Protein AF-X1QY54-F1 (afdb_monomer_lite)

Radius of gyration: 15.7 Å; chains: 1; bounding box: 37×23×39 Å

Structure (mmCIF, N/CA/C/O backbone):
data_AF-X1QY54-F1
#
_entry.id   AF-X1QY54-F1
#
loop_
_atom_site.group_PDB
_atom_site.id
_atom_site.type_symbol
_atom_site.label_atom_id
_atom_site.label_alt_id
_atom_site.label_comp_id
_atom_site.label_asym_id
_atom_site.label_entity_id
_atom_site.label_se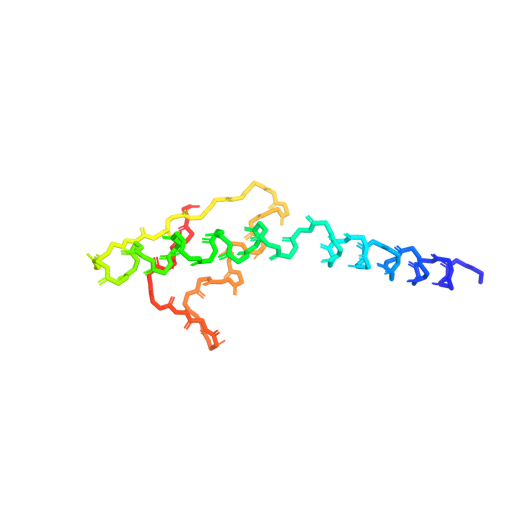q_id
_atom_site.pdbx_PDB_ins_code
_atom_site.Cartn_x
_atom_site.Cartn_y
_atom_site.Cartn_z
_atom_site.occupancy
_atom_site.B_iso_or_equiv
_atom_site.auth_seq_id
_atom_site.auth_comp_id
_atom_site.auth_asym_id
_atom_site.auth_atom_id
_atom_site.pdbx_PDB_model_num
ATOM 1 N N . MET A 1 1 ? 19.941 -1.022 -23.195 1.00 64.50 1 MET A N 1
ATOM 2 C CA . MET A 1 1 ? 20.077 0.400 -22.801 1.00 64.50 1 MET A CA 1
ATOM 3 C C . MET A 1 1 ? 18.788 0.988 -22.222 1.00 64.50 1 MET A C 1
ATOM 5 O O . MET A 1 1 ? 18.867 1.646 -21.197 1.00 64.50 1 MET A O 1
ATOM 9 N N . SER A 1 2 ? 17.605 0.795 -22.824 1.00 88.19 2 SER A N 1
ATOM 10 C CA . SER A 1 2 ? 16.348 1.346 -22.273 1.00 88.19 2 SER A CA 1
ATOM 11 C C . SER A 1 2 ? 15.818 0.597 -21.041 1.00 88.19 2 SER A C 1
ATOM 13 O O . SER A 1 2 ? 15.231 1.224 -20.164 1.00 88.19 2 SER A O 1
ATOM 15 N N . CYS A 1 3 ? 16.041 -0.719 -20.952 1.00 96.19 3 CYS A N 1
ATOM 16 C CA . CYS A 1 3 ? 15.601 -1.544 -19.822 1.0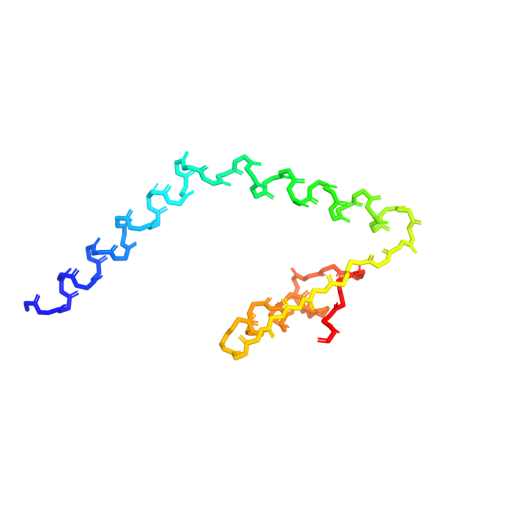0 96.19 3 CYS A CA 1
ATOM 17 C C . CYS A 1 3 ? 16.347 -1.184 -18.530 1.00 96.19 3 CYS A C 1
ATOM 19 O O . CYS A 1 3 ? 1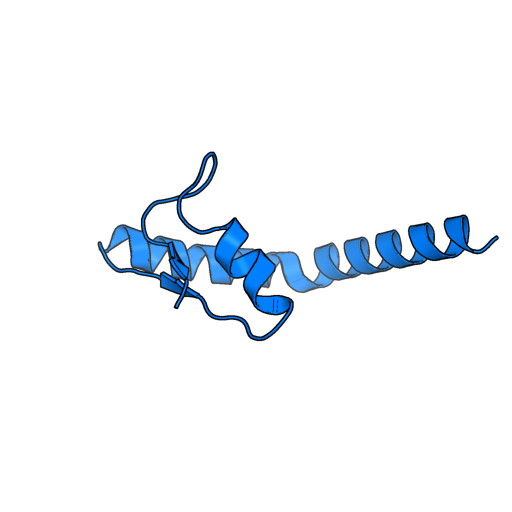5.728 -0.950 -17.495 1.00 96.19 3 CYS A O 1
ATOM 21 N N . GLU A 1 4 ? 17.672 -1.065 -18.605 1.00 96.69 4 GLU A N 1
ATOM 22 C CA . GLU A 1 4 ? 18.525 -0.764 -17.456 1.00 96.69 4 GLU A CA 1
ATOM 23 C C . GLU A 1 4 ? 18.191 0.619 -16.882 1.00 96.69 4 GLU A C 1
ATOM 25 O O . GLU A 1 4 ? 17.976 0.754 -15.680 1.00 96.69 4 GLU A O 1
ATOM 30 N N . VAL A 1 5 ? 18.025 1.621 -17.755 1.00 97.50 5 VAL A N 1
ATOM 31 C CA . VAL A 1 5 ? 17.611 2.980 -17.364 1.00 97.50 5 VAL A CA 1
ATOM 32 C C . VAL A 1 5 ? 16.204 2.992 -16.758 1.00 97.50 5 VAL A C 1
ATOM 34 O O . VAL A 1 5 ? 15.944 3.729 -15.807 1.00 97.50 5 VAL A O 1
ATOM 37 N N . TYR A 1 6 ? 15.272 2.196 -17.290 1.00 97.38 6 TYR A N 1
ATOM 38 C CA . TYR A 1 6 ? 13.916 2.098 -16.746 1.00 97.38 6 TYR A CA 1
ATOM 39 C C . TYR A 1 6 ? 13.918 1.529 -15.321 1.00 97.38 6 TYR A C 1
ATOM 41 O O . TYR A 1 6 ? 13.319 2.121 -14.419 1.00 97.38 6 TYR A O 1
ATOM 49 N N . LEU A 1 7 ? 14.637 0.425 -15.102 1.00 97.94 7 LEU A N 1
ATOM 50 C CA . LEU A 1 7 ? 14.754 -0.209 -13.789 1.00 97.94 7 LEU A CA 1
ATOM 51 C C . LEU A 1 7 ? 15.462 0.699 -12.778 1.00 97.94 7 LEU A C 1
ATOM 53 O O . LEU A 1 7 ? 14.986 0.833 -11.651 1.00 97.94 7 LEU A O 1
ATOM 57 N N . GLU A 1 8 ? 16.536 1.379 -13.185 1.00 97.94 8 GLU A N 1
ATOM 58 C CA . GLU A 1 8 ? 17.239 2.349 -12.339 1.00 97.94 8 GLU A CA 1
ATOM 59 C C . GLU A 1 8 ? 16.300 3.478 -11.882 1.00 97.94 8 GLU A C 1
ATOM 61 O O . GLU A 1 8 ? 16.235 3.812 -10.696 1.00 97.94 8 GLU A O 1
ATOM 66 N N . LYS A 1 9 ? 15.502 4.037 -12.803 1.00 97.88 9 LYS A N 1
ATOM 67 C CA . LYS A 1 9 ? 14.539 5.097 -12.473 1.00 97.88 9 LYS A CA 1
ATOM 68 C C . LYS A 1 9 ? 13.467 4.630 -11.493 1.00 97.88 9 LYS A C 1
ATOM 70 O O . LYS A 1 9 ? 13.157 5.371 -10.560 1.00 97.88 9 LYS A O 1
ATOM 75 N N . ILE A 1 10 ? 12.927 3.423 -11.664 1.00 97.88 10 ILE A N 1
ATOM 76 C CA . ILE A 1 10 ? 11.957 2.858 -10.714 1.00 97.88 10 ILE A CA 1
ATOM 77 C C . ILE A 1 10 ? 12.588 2.708 -9.330 1.00 97.88 10 ILE A C 1
ATOM 79 O O . ILE A 1 10 ? 11.999 3.142 -8.343 1.00 97.88 10 ILE A O 1
ATOM 83 N N . GLN A 1 11 ? 13.794 2.146 -9.242 1.00 98.12 11 GLN A N 1
ATOM 84 C CA . GLN A 1 11 ? 14.482 1.966 -7.962 1.00 98.12 11 GLN A CA 1
ATOM 85 C C . GLN A 1 11 ? 14.728 3.300 -7.249 1.00 98.12 11 GLN A C 1
ATOM 87 O O . GLN A 1 11 ? 14.536 3.395 -6.036 1.00 98.12 11 GLN A O 1
ATOM 92 N N . ASN A 1 12 ? 15.101 4.344 -7.989 1.00 98.19 12 ASN A N 1
ATOM 93 C CA . ASN A 1 12 ? 15.293 5.679 -7.426 1.00 98.19 12 ASN A CA 1
ATOM 94 C C . ASN A 1 12 ? 13.977 6.286 -6.911 1.00 98.19 12 ASN A C 1
ATOM 96 O O . ASN A 1 12 ? 13.964 6.883 -5.834 1.00 98.19 12 ASN A O 1
ATOM 100 N N . LEU A 1 13 ? 12.863 6.090 -7.625 1.00 98.06 13 LEU A N 1
ATOM 101 C CA . LEU A 1 13 ? 11.537 6.513 -7.159 1.00 98.06 13 LEU A CA 1
ATOM 102 C C . LEU A 1 13 ? 11.114 5.775 -5.885 1.00 98.06 13 LEU A C 1
ATOM 104 O O . LEU A 1 13 ? 10.619 6.412 -4.958 1.00 98.06 13 LEU A O 1
ATOM 108 N N . LEU A 1 14 ? 11.351 4.462 -5.808 1.00 97.50 14 LEU A N 1
ATOM 109 C CA . LEU A 1 14 ? 11.040 3.665 -4.618 1.00 97.50 14 LEU A CA 1
ATOM 110 C C . LEU A 1 14 ? 11.843 4.130 -3.397 1.00 97.50 14 LEU A C 1
ATOM 112 O O . LEU A 1 14 ? 11.259 4.335 -2.337 1.00 97.50 14 LEU A O 1
ATOM 116 N N . LYS A 1 15 ? 13.149 4.387 -3.556 1.00 98.06 15 LYS A N 1
ATOM 117 C CA . LYS A 1 15 ? 13.995 4.940 -2.481 1.00 98.06 15 LYS A CA 1
ATOM 118 C C . LYS A 1 15 ? 13.500 6.305 -2.006 1.00 98.06 15 LYS A C 1
ATOM 120 O O . LYS A 1 15 ? 13.467 6.569 -0.808 1.00 98.06 15 LYS A O 1
ATOM 125 N N . LYS A 1 16 ? 13.102 7.177 -2.938 1.00 97.94 16 LYS A N 1
ATOM 126 C CA . LYS A 1 16 ? 12.544 8.492 -2.601 1.00 97.94 16 LYS A CA 1
ATOM 127 C C . LYS A 1 16 ? 11.245 8.354 -1.804 1.00 97.94 16 LYS A C 1
ATOM 129 O O . LYS A 1 16 ? 11.095 8.997 -0.771 1.00 97.94 16 LYS A O 1
ATOM 134 N N . LEU A 1 17 ? 10.341 7.484 -2.253 1.00 97.44 17 LEU A N 1
ATOM 135 C CA . LEU A 1 17 ? 9.079 7.211 -1.567 1.00 97.44 17 LEU A CA 1
ATOM 136 C C . LEU A 1 17 ? 9.314 6.664 -0.154 1.00 97.44 17 LEU A C 1
ATOM 138 O O . LEU A 1 17 ? 8.678 7.133 0.786 1.00 97.44 17 LEU A O 1
ATOM 142 N N . GLU A 1 18 ? 10.246 5.726 0.015 1.00 96.19 18 GLU A N 1
ATOM 143 C CA . GLU A 1 18 ? 10.600 5.184 1.330 1.00 96.19 18 GLU A CA 1
ATOM 144 C C . GLU A 1 18 ? 11.128 6.270 2.278 1.00 96.19 18 GLU A C 1
ATOM 146 O O . GLU A 1 18 ? 10.699 6.342 3.429 1.00 96.19 18 GLU A O 1
ATOM 151 N N . ASN A 1 19 ? 12.011 7.144 1.793 1.00 96.81 19 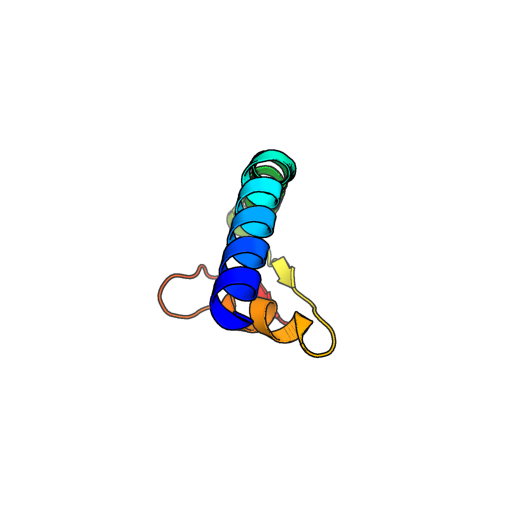ASN A N 1
ATOM 152 C CA . ASN A 1 19 ? 12.612 8.193 2.615 1.00 96.81 19 ASN A CA 1
ATOM 153 C C . ASN A 1 19 ? 11.623 9.310 2.979 1.00 96.81 19 ASN A C 1
ATOM 155 O O . ASN A 1 19 ? 11.699 9.856 4.076 1.00 96.81 19 ASN A O 1
ATOM 159 N N . GLU A 1 20 ? 10.711 9.664 2.072 1.00 97.69 20 GLU A N 1
ATOM 160 C CA . GLU A 1 20 ? 9.858 10.849 2.226 1.00 97.69 20 GLU A CA 1
ATOM 161 C C . GLU A 1 20 ? 8.443 10.538 2.731 1.00 97.69 20 GLU A C 1
ATOM 163 O O . GLU A 1 20 ? 7.830 11.390 3.368 1.00 97.69 20 GLU A O 1
ATOM 168 N N . GLN A 1 21 ? 7.889 9.354 2.444 1.00 97.75 21 GLN A N 1
ATOM 169 C CA . GLN A 1 21 ? 6.461 9.067 2.661 1.00 97.75 21 GLN A CA 1
ATOM 170 C C . GLN A 1 21 ? 6.180 8.012 3.733 1.00 97.75 21 GLN A C 1
ATOM 172 O O . GLN A 1 21 ? 5.019 7.788 4.072 1.00 97.75 21 GLN A O 1
ATOM 177 N N . LYS A 1 22 ? 7.207 7.374 4.306 1.00 96.44 22 LYS A N 1
ATOM 178 C CA . LYS A 1 22 ? 7.036 6.292 5.291 1.00 96.44 22 LYS A CA 1
ATOM 179 C C . LYS A 1 22 ? 6.163 6.683 6.483 1.00 96.44 22 LYS A C 1
ATOM 181 O O . LYS A 1 22 ? 5.264 5.927 6.845 1.00 96.44 22 LYS A O 1
ATOM 186 N N . GLU A 1 23 ? 6.408 7.843 7.085 1.00 97.69 23 GLU A N 1
ATOM 187 C CA . GLU A 1 23 ? 5.626 8.280 8.247 1.00 97.69 23 GLU A CA 1
ATOM 188 C C . GLU A 1 23 ? 4.214 8.736 7.852 1.00 97.69 23 GLU A C 1
ATOM 190 O O . GLU A 1 23 ? 3.259 8.364 8.528 1.00 97.69 23 GLU A O 1
ATOM 195 N N . ASN A 1 24 ? 4.045 9.390 6.696 1.00 97.94 24 ASN A N 1
ATOM 196 C CA . ASN A 1 24 ? 2.723 9.759 6.170 1.00 97.94 24 ASN A CA 1
ATOM 197 C C . ASN A 1 24 ? 1.841 8.523 5.921 1.00 97.94 24 ASN A C 1
ATOM 199 O O . ASN A 1 24 ? 0.658 8.513 6.261 1.00 97.94 24 ASN A O 1
ATOM 203 N N . ILE A 1 25 ? 2.418 7.452 5.359 1.00 96.56 25 ILE A N 1
ATOM 204 C CA . ILE A 1 25 ? 1.712 6.182 5.127 1.00 96.56 25 ILE A CA 1
ATOM 205 C C . ILE A 1 25 ? 1.278 5.557 6.457 1.00 96.56 25 ILE A C 1
ATOM 207 O O . ILE A 1 25 ? 0.143 5.094 6.576 1.00 96.56 25 ILE A O 1
ATOM 211 N N . LYS A 1 26 ? 2.149 5.558 7.475 1.00 97.12 26 LYS A N 1
ATOM 212 C CA . LYS A 1 26 ? 1.801 5.053 8.812 1.00 97.12 26 LYS A CA 1
ATOM 213 C C . LYS A 1 26 ? 0.700 5.877 9.471 1.00 97.12 26 LYS A C 1
ATOM 215 O O . LYS A 1 26 ? -0.189 5.301 10.093 1.00 97.12 26 LYS A O 1
ATOM 220 N N . GLU A 1 27 ? 0.747 7.198 9.344 1.00 98.06 27 GLU A N 1
ATOM 221 C CA . GLU A 1 27 ? -0.271 8.085 9.902 1.00 98.06 27 GLU A CA 1
ATOM 222 C C . GLU A 1 27 ? -1.632 7.850 9.240 1.00 98.06 27 GLU A C 1
ATOM 224 O O . GLU A 1 27 ? -2.625 7.632 9.937 1.00 98.06 27 GLU A O 1
ATOM 229 N N . ALA A 1 28 ? -1.672 7.760 7.907 1.00 96.00 28 ALA A N 1
ATOM 230 C CA . ALA A 1 28 ? -2.882 7.398 7.175 1.00 96.00 28 ALA A CA 1
ATOM 231 C C . ALA A 1 28 ? -3.415 6.019 7.605 1.00 96.00 28 ALA A C 1
ATOM 233 O O . ALA A 1 28 ? -4.610 5.870 7.869 1.00 96.00 28 ALA A O 1
ATOM 234 N N . ALA A 1 29 ? -2.536 5.021 7.746 1.00 94.81 29 ALA A N 1
ATOM 235 C CA . ALA A 1 29 ? -2.908 3.690 8.221 1.00 94.81 29 ALA A CA 1
ATOM 236 C C . ALA A 1 29 ? -3.511 3.721 9.632 1.00 94.81 29 ALA A C 1
ATOM 238 O O . ALA A 1 29 ? -4.511 3.046 9.885 1.00 94.81 29 ALA A O 1
ATOM 239 N N . LYS A 1 30 ? -2.958 4.539 10.535 1.00 97.75 30 LYS A N 1
ATOM 240 C CA . LYS A 1 30 ? -3.489 4.725 11.888 1.00 97.75 30 LYS A CA 1
ATOM 241 C C . LYS A 1 30 ? -4.893 5.327 11.865 1.00 97.75 30 LYS A C 1
ATOM 243 O O . LYS A 1 30 ? -5.778 4.798 12.527 1.00 97.75 30 LYS A O 1
ATOM 248 N N . ILE A 1 31 ? -5.125 6.368 11.065 1.00 97.25 31 ILE A N 1
ATOM 249 C CA . ILE A 1 31 ? -6.451 6.994 10.927 1.00 97.25 31 ILE A CA 1
ATOM 250 C C . ILE A 1 31 ? -7.482 5.979 10.413 1.00 97.25 31 ILE A C 1
ATOM 252 O O . ILE A 1 31 ? -8.596 5.899 10.938 1.00 97.25 31 ILE A O 1
ATOM 256 N N . MET A 1 32 ? -7.109 5.169 9.418 1.00 95.19 32 MET A N 1
ATOM 257 C CA . MET A 1 32 ? -7.977 4.115 8.885 1.00 95.19 32 MET A CA 1
ATOM 258 C C . MET A 1 32 ? -8.293 3.051 9.944 1.00 95.19 32 MET A C 1
ATOM 260 O O . MET A 1 32 ? -9.460 2.720 10.154 1.00 95.19 32 MET A O 1
ATOM 264 N N . ALA A 1 33 ? -7.279 2.564 10.662 1.00 95.31 33 ALA A N 1
ATOM 265 C CA . ALA A 1 33 ? -7.447 1.587 11.735 1.00 95.31 33 ALA A CA 1
ATOM 266 C C . ALA A 1 33 ? -8.308 2.127 12.894 1.00 95.31 33 ALA A C 1
ATOM 268 O O . ALA A 1 33 ? -9.187 1.427 13.402 1.00 95.31 33 ALA A O 1
ATOM 269 N N . ASP A 1 34 ? -8.125 3.393 13.273 1.00 97.25 34 ASP A N 1
ATOM 270 C CA . ASP A 1 34 ? -8.914 4.063 14.310 1.00 97.25 34 ASP A CA 1
ATOM 271 C C . ASP A 1 34 ? -10.389 4.220 13.901 1.00 97.25 34 ASP A C 1
ATOM 273 O O . ASP A 1 34 ? -11.274 4.187 14.759 1.00 97.25 34 ASP A O 1
ATOM 277 N N . SER A 1 35 ? -10.682 4.381 12.606 1.00 96.56 35 SER A N 1
ATOM 278 C CA . SER A 1 35 ? -12.057 4.386 12.086 1.00 96.56 35 SER A CA 1
ATOM 279 C C . SER A 1 35 ? -12.681 2.989 12.159 1.00 96.56 35 SER A C 1
ATOM 281 O O . SER A 1 35 ? -13.753 2.811 12.744 1.00 96.56 35 SER A O 1
ATOM 283 N N . ILE A 1 36 ? -11.969 1.984 11.640 1.00 94.94 36 ILE A N 1
ATOM 284 C CA . ILE A 1 36 ? -12.442 0.595 11.566 1.00 94.94 36 ILE A CA 1
ATOM 285 C C . ILE A 1 36 ? -12.664 0.007 12.963 1.00 94.94 36 ILE A C 1
ATOM 287 O O . ILE A 1 36 ? -13.697 -0.612 13.213 1.00 94.94 36 ILE A O 1
ATOM 291 N N . SER A 1 37 ? -11.760 0.264 13.912 1.00 95.56 37 SER A N 1
ATOM 292 C CA . SER A 1 37 ? -11.901 -0.191 15.306 1.00 95.56 37 SER A CA 1
ATOM 293 C C . SER A 1 37 ? -13.136 0.376 16.017 1.00 95.56 37 SER A C 1
ATOM 295 O O . SER A 1 37 ? -13.627 -0.223 16.970 1.00 95.56 37 SER A O 1
ATOM 297 N N . LYS A 1 38 ? -13.684 1.496 15.530 1.00 97.25 38 LYS A N 1
ATOM 298 C CA . LYS A 1 38 ? -14.932 2.107 16.017 1.00 97.25 38 LYS A CA 1
ATOM 299 C C . LYS A 1 38 ? -16.172 1.617 15.258 1.00 97.25 38 LYS A C 1
ATOM 301 O O . LYS A 1 38 ? -17.228 2.237 15.372 1.00 97.25 38 LYS A O 1
ATOM 306 N N . GLY A 1 39 ? -16.052 0.546 14.470 1.00 95.00 39 GLY A N 1
ATOM 307 C CA . GLY A 1 39 ? -17.144 -0.029 13.679 1.00 95.00 39 GLY A CA 1
ATOM 308 C C . GLY A 1 39 ? -17.564 0.831 12.484 1.00 95.00 39 GLY A C 1
ATOM 309 O O . GLY A 1 39 ? -18.703 0.729 12.032 1.00 95.00 39 GLY A O 1
ATOM 310 N N . ARG A 1 40 ? -16.683 1.714 11.999 1.00 95.50 40 ARG A N 1
ATOM 311 C CA . ARG A 1 40 ? -16.945 2.605 10.858 1.00 95.50 40 ARG A CA 1
ATOM 312 C C . ARG A 1 40 ? -16.2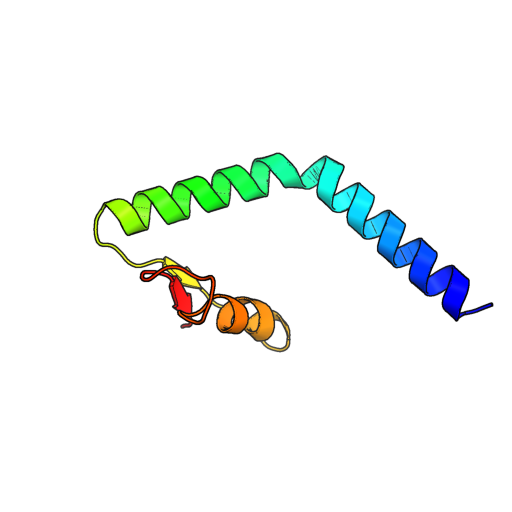09 2.126 9.613 1.00 95.50 40 ARG A C 1
ATOM 314 O O . ARG A 1 40 ? -15.203 1.428 9.701 1.00 95.50 40 ARG A O 1
ATOM 321 N N . PHE A 1 41 ? -16.691 2.558 8.453 1.00 93.94 41 PHE A N 1
ATOM 322 C CA . PHE A 1 41 ? -16.025 2.309 7.178 1.00 93.94 41 PHE A CA 1
ATOM 323 C C . PHE A 1 41 ? -14.984 3.382 6.852 1.00 93.94 41 PHE A C 1
ATOM 325 O O . PHE A 1 41 ? -15.044 4.519 7.326 1.00 93.94 41 PHE A O 1
ATOM 332 N N . VAL A 1 42 ? -14.043 3.002 5.998 1.00 94.69 42 VAL A N 1
ATOM 333 C CA . VAL A 1 42 ? -13.134 3.883 5.274 1.00 94.69 42 VAL A CA 1
ATOM 334 C C . VAL A 1 42 ? -13.499 3.761 3.801 1.00 94.69 42 VAL A C 1
ATOM 336 O O . VAL A 1 42 ? -13.337 2.697 3.202 1.00 94.69 42 VAL A O 1
ATOM 339 N N . PHE A 1 43 ? -14.011 4.850 3.237 1.00 94.06 43 PHE A N 1
ATOM 340 C CA . PHE A 1 43 ? -14.340 4.921 1.819 1.00 94.06 43 PHE A CA 1
ATOM 341 C C . PHE A 1 43 ? -13.129 5.379 1.016 1.00 94.06 43 PHE A C 1
ATOM 343 O O . PHE A 1 43 ? -12.417 6.296 1.431 1.00 94.06 43 PHE A O 1
ATOM 350 N N . ILE A 1 44 ? -12.891 4.728 -0.117 1.00 92.25 44 ILE A N 1
ATOM 351 C CA . ILE A 1 44 ? -11.694 4.925 -0.933 1.00 92.25 44 ILE A CA 1
ATOM 352 C C . ILE A 1 44 ? -12.130 5.152 -2.372 1.00 92.25 44 ILE A C 1
ATOM 354 O O . ILE A 1 44 ? -12.945 4.410 -2.911 1.00 92.25 44 ILE A O 1
ATOM 358 N N . PHE A 1 45 ? -11.581 6.188 -2.992 1.00 93.94 45 PHE A N 1
ATOM 359 C CA . PHE A 1 45 ? -11.967 6.611 -4.327 1.00 93.94 45 PHE A CA 1
ATOM 360 C C . PHE A 1 45 ? -10.731 6.880 -5.179 1.00 93.94 45 PHE A C 1
ATOM 362 O O . PHE A 1 45 ? -9.752 7.463 -4.711 1.00 93.94 45 PHE A O 1
ATOM 369 N N . GLY A 1 46 ? -10.812 6.517 -6.455 1.00 93.19 46 GLY A N 1
ATOM 370 C CA . GLY A 1 46 ? -9.796 6.824 -7.448 1.00 93.19 46 GLY A CA 1
ATOM 371 C C . GLY A 1 46 ? -10.416 6.930 -8.834 1.00 93.19 46 GLY A C 1
ATOM 372 O O . GLY A 1 46 ? -11.297 6.156 -9.187 1.00 93.19 46 GLY A O 1
ATOM 373 N N . SER A 1 47 ? -9.948 7.884 -9.637 1.00 95.12 47 SER A N 1
ATOM 374 C CA . SER A 1 47 ? -10.402 8.063 -11.022 1.00 95.12 47 SER A CA 1
ATOM 375 C C . SER A 1 47 ? -9.403 7.463 -12.014 1.00 95.12 47 SER A C 1
ATOM 377 O O . SER A 1 47 ? -8.189 7.525 -11.805 1.00 95.12 47 SER A O 1
ATOM 379 N N . GLY A 1 48 ? -9.902 6.878 -13.106 1.00 94.75 48 GLY A N 1
ATOM 380 C CA . GLY A 1 48 ? -9.068 6.242 -14.128 1.00 94.75 48 GLY A CA 1
ATOM 381 C C . GLY A 1 48 ? -8.184 5.141 -13.536 1.00 94.75 48 GLY A C 1
ATOM 382 O O . GLY A 1 48 ? -8.661 4.295 -12.791 1.00 94.75 48 GLY A O 1
ATOM 383 N N . HIS A 1 49 ? -6.879 5.168 -13.818 1.00 95.62 49 HIS A N 1
ATOM 384 C CA . HIS A 1 49 ? -5.937 4.165 -13.297 1.00 95.62 49 HIS A CA 1
ATOM 385 C C . HIS A 1 49 ? -5.769 4.209 -11.769 1.00 95.62 49 HIS A C 1
ATOM 387 O O . HIS A 1 49 ? -5.325 3.227 -11.178 1.00 95.62 49 HIS A O 1
ATOM 393 N N . SER A 1 50 ? -6.159 5.300 -11.105 1.00 92.69 50 SER A N 1
ATOM 394 C CA . SER A 1 50 ? -6.107 5.391 -9.643 1.00 92.69 50 SER A CA 1
ATOM 395 C C . SER A 1 50 ? -7.186 4.554 -8.947 1.00 92.69 50 SER A C 1
ATOM 397 O O . SER A 1 50 ? -7.100 4.372 -7.735 1.00 92.69 50 SER A O 1
ATOM 399 N N . ILE A 1 51 ? -8.168 4.001 -9.675 1.00 94.25 51 ILE A N 1
ATOM 400 C CA . ILE A 1 51 ? -9.124 3.042 -9.098 1.00 94.25 51 ILE A CA 1
ATOM 401 C C . ILE A 1 51 ? -8.464 1.693 -8.777 1.00 94.25 51 ILE A C 1
ATOM 403 O O . ILE A 1 51 ? -8.903 1.006 -7.862 1.00 94.25 51 ILE A O 1
ATOM 407 N N . ILE A 1 52 ? -7.384 1.329 -9.480 1.00 93.06 52 ILE A N 1
ATOM 408 C CA . ILE A 1 52 ? -6.685 0.043 -9.321 1.00 93.06 52 ILE A CA 1
ATOM 409 C C . ILE A 1 52 ? -6.274 -0.197 -7.859 1.00 93.06 52 ILE A C 1
ATOM 411 O O . ILE A 1 52 ? -6.739 -1.178 -7.282 1.00 93.06 52 ILE A O 1
ATOM 415 N N . PRO A 1 53 ? -5.507 0.698 -7.198 1.00 90.50 53 PRO A N 1
ATOM 416 C CA . PRO A 1 53 ? -5.161 0.503 -5.792 1.00 90.50 53 PRO A CA 1
ATOM 417 C C . PRO A 1 53 ? -6.378 0.516 -4.854 1.00 90.50 53 PRO A C 1
ATOM 419 O O . PRO A 1 53 ? -6.316 -0.102 -3.798 1.00 90.50 53 PRO A O 1
ATOM 422 N N . CYS A 1 54 ? -7.484 1.180 -5.218 1.00 91.25 54 CYS A N 1
ATOM 423 C CA . CYS A 1 54 ? -8.714 1.179 -4.415 1.00 91.25 54 CYS A CA 1
ATOM 424 C C . CYS A 1 54 ? -9.403 -0.195 -4.453 1.00 91.25 54 CYS A C 1
ATOM 426 O O . CYS A 1 54 ? -9.854 -0.698 -3.426 1.00 91.25 54 CYS A O 1
ATOM 428 N N . MET A 1 55 ? -9.440 -0.822 -5.630 1.00 89.69 55 MET A N 1
ATOM 429 C CA . MET A 1 55 ? -9.976 -2.172 -5.813 1.00 89.69 55 MET A CA 1
ATOM 430 C C . MET A 1 55 ? -9.054 -3.238 -5.214 1.00 89.69 55 MET A C 1
ATOM 432 O O . MET A 1 55 ? -9.536 -4.217 -4.651 1.00 89.69 55 MET A O 1
ATOM 436 N N . ASP A 1 56 ? -7.736 -3.030 -5.267 1.00 89.12 56 ASP A N 1
ATOM 437 C CA . ASP A 1 56 ? -6.740 -3.962 -4.729 1.00 89.12 56 ASP A CA 1
ATOM 438 C C . ASP A 1 56 ? -6.790 -4.108 -3.203 1.00 89.12 56 ASP A C 1
ATOM 440 O O . ASP A 1 56 ? -6.270 -5.095 -2.676 1.00 89.12 56 ASP A O 1
ATOM 444 N N . ILE A 1 57 ? -7.381 -3.151 -2.488 1.00 87.69 57 ILE A N 1
ATOM 445 C CA . ILE A 1 57 ? -7.497 -3.175 -1.021 1.00 87.69 57 ILE A CA 1
ATOM 446 C C . ILE A 1 57 ? -8.921 -3.438 -0.525 1.00 87.69 57 ILE A C 1
ATOM 448 O O . ILE A 1 57 ? -9.115 -3.602 0.680 1.00 87.69 57 ILE A O 1
ATOM 452 N N . PHE A 1 58 ? -9.906 -3.514 -1.427 1.00 86.94 58 PHE A N 1
ATOM 453 C CA . PHE A 1 58 ? -11.239 -4.016 -1.091 1.00 86.94 58 PHE A CA 1
ATOM 454 C C . PHE A 1 58 ? -11.130 -5.447 -0.529 1.00 86.94 58 PHE A C 1
ATOM 456 O O . PHE A 1 58 ? -10.300 -6.205 -1.044 1.00 86.94 58 PHE A O 1
ATOM 463 N N . PRO A 1 59 ? -11.928 -5.844 0.492 1.00 84.62 59 PRO A N 1
ATOM 464 C CA . PRO A 1 59 ? -11.817 -7.135 1.158 1.00 84.62 59 PRO A CA 1
ATOM 465 C C . PRO A 1 59 ? -11.637 -8.335 0.219 1.00 84.62 59 PRO A C 1
ATOM 467 O O . PRO A 1 59 ? -12.575 -8.873 -0.363 1.00 84.62 59 PRO A O 1
ATOM 470 N N . ARG A 1 60 ? -10.383 -8.770 0.136 1.00 84.50 60 ARG A N 1
ATOM 471 C CA . ARG A 1 60 ? -9.855 -9.977 -0.502 1.00 84.50 60 ARG A CA 1
ATOM 472 C C . ARG A 1 60 ? -8.795 -10.620 0.396 1.00 84.50 60 ARG A C 1
ATOM 474 O O . ARG A 1 60 ? -8.459 -10.094 1.462 1.00 84.50 60 ARG A O 1
ATOM 481 N N . TYR A 1 61 ? -8.224 -11.743 -0.035 1.00 81.56 61 TYR A N 1
ATOM 482 C CA . TYR A 1 61 ? -7.146 -12.406 0.704 1.00 81.56 61 TYR A CA 1
ATOM 483 C C . TYR A 1 61 ? -6.008 -11.431 1.050 1.00 81.56 61 TYR A C 1
ATOM 485 O O . TYR A 1 61 ? -5.405 -10.837 0.157 1.00 81.56 61 TYR A O 1
ATOM 493 N N . GLY A 1 62 ? -5.734 -11.277 2.349 1.00 76.50 62 GLY A N 1
ATOM 494 C CA . GLY A 1 62 ? -4.689 -10.385 2.863 1.00 76.50 62 GLY A CA 1
ATOM 495 C C . GLY A 1 62 ? -5.126 -8.945 3.164 1.00 76.50 62 GLY A C 1
ATOM 496 O O . GLY A 1 62 ? -4.262 -8.103 3.382 1.00 76.50 62 GLY A O 1
ATOM 497 N N . THR A 1 63 ? -6.428 -8.646 3.195 1.00 80.31 63 THR A N 1
ATOM 498 C CA . THR A 1 63 ? -6.963 -7.299 3.503 1.00 80.31 63 THR A CA 1
ATOM 499 C C . THR A 1 63 ? -7.987 -7.338 4.649 1.00 80.31 63 THR A C 1
ATOM 501 O O . THR A 1 63 ? -8.362 -8.415 5.116 1.00 80.31 63 THR A O 1
ATOM 504 N N . PHE A 1 64 ? -8.421 -6.167 5.133 1.00 83.19 64 PHE A N 1
ATOM 505 C CA . PHE A 1 64 ? -9.288 -6.027 6.310 1.00 83.19 64 PHE A CA 1
ATOM 506 C C . PHE A 1 64 ? -10.706 -5.595 5.933 1.00 83.19 64 PHE A C 1
ATOM 508 O O . PHE A 1 64 ? -10.898 -4.738 5.072 1.00 83.19 64 PHE A O 1
ATOM 515 N N . VAL A 1 65 ? -11.702 -6.131 6.643 1.00 88.31 65 VAL A N 1
ATOM 516 C CA . VAL A 1 65 ? -13.081 -5.623 6.580 1.00 88.31 65 VAL A CA 1
ATOM 517 C C . VAL A 1 65 ? -13.097 -4.167 7.051 1.00 88.31 65 VAL A C 1
ATOM 519 O O . VAL A 1 65 ? -12.443 -3.827 8.034 1.00 88.31 65 VAL A O 1
ATOM 522 N N . GLY A 1 66 ? -13.848 -3.310 6.357 1.00 89.75 66 GLY A N 1
ATOM 523 C CA . GLY A 1 66 ? -13.964 -1.888 6.693 1.00 89.75 66 GLY A CA 1
ATOM 524 C C . GLY A 1 66 ? -13.435 -0.941 5.614 1.00 89.75 66 GLY A C 1
ATOM 525 O O . GLY A 1 66 ? -13.799 0.231 5.630 1.00 89.75 66 GLY A O 1
ATOM 526 N N . LEU A 1 67 ? -12.642 -1.435 4.658 1.00 92.44 67 LEU A N 1
ATOM 527 C CA . LEU A 1 67 ? -12.236 -0.693 3.459 1.00 92.44 67 LEU A CA 1
ATOM 528 C C . LEU A 1 67 ? -13.291 -0.889 2.360 1.00 92.44 67 LEU A C 1
ATOM 530 O O . LEU A 1 67 ? -13.617 -2.025 2.024 1.00 92.44 67 LEU A O 1
ATOM 534 N N . GLN A 1 68 ? -13.832 0.197 1.813 1.00 90.69 68 GLN A N 1
ATOM 535 C CA . GLN A 1 68 ? -14.893 0.149 0.805 1.00 90.69 68 GLN A CA 1
ATOM 536 C C . GLN A 1 68 ? -14.558 1.080 -0.370 1.00 90.69 68 GLN A C 1
ATOM 538 O O . GLN A 1 68 ? -14.495 2.294 -0.162 1.00 90.69 68 GLN A O 1
ATOM 543 N N . PRO A 1 69 ? -14.354 0.571 -1.598 1.00 86.81 69 PRO A N 1
ATOM 544 C CA . PRO A 1 69 ? -14.307 1.416 -2.773 1.00 86.81 69 PRO A CA 1
ATOM 545 C C . PRO A 1 69 ? -15.686 2.046 -3.005 1.00 86.81 69 PRO A C 1
ATOM 547 O O . PRO A 1 69 ? -16.717 1.378 -2.898 1.00 86.81 69 PRO A O 1
ATOM 550 N N . THR A 1 70 ? -15.684 3.346 -3.279 1.00 76.56 70 THR A N 1
ATOM 551 C CA . THR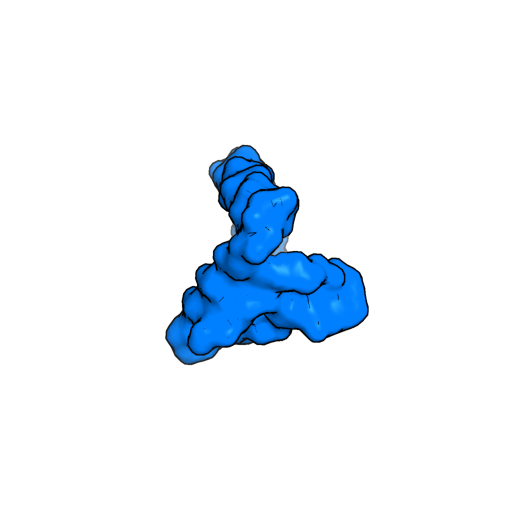 A 1 70 ? -16.853 4.107 -3.761 1.00 76.56 70 THR A CA 1
ATOM 552 C C . THR A 1 70 ? -16.911 4.155 -5.272 1.00 76.56 70 THR A C 1
ATOM 554 O O . THR A 1 70 ? -15.826 4.308 -5.880 1.00 76.56 70 THR A O 1
#

Organism: NCBI:txid412755

Sequence (70 aa):
MSCEVYLEKIQNLLKKLENEQKENIKEAAKIMADSISKGRFVFIFGSGHSIIPCMDIFPRYGTFVGLQPT

pLDDT: mean 93.09, std 6.27, range [64.5, 98.19]

Secondary structure (DSSP, 8-state):
-HHHHHHHHHHHHHHHHHHHHHHHHHHHHHHHHHHHTTT--EEE---GGGHHHHHHTSSSTT--TTEEE-

Foldseek 3Di:
DVVVVVVVVVVVVVVVCVVPCVVVVVVVVVVQVVQVVVVAADEDEDPDPGCVVLVVQPDDPPHDPRRHYD

InterPro domains:
  IPR001347 SIS domain [PF13580] (6-69)
  IPR046348 SIS domain superfamily [SSF53697] (7-62)